Protein AF-A0A514WLX7-F1 (afdb_monomer)

Foldseek 3Di:
DDDDDDDDDDDPDPPDDDDDPDPDDFDADPPPRAGWDWDDKDDPDPFKIKTKIFGPPVVVRDIDIDMHGQAAAQDDDPDDDPVDDHHYDDDDPVNVVVVVPDDDPVDDDPPNPDPDD

Mean predicted aligned error: 14.22 Å

pLDDT: mean 78.41, std 17.16, range [42.72, 95.69]

Structure (mmCIF, N/CA/C/O backbone):
data_AF-A0A514WLX7-F1
#
_entry.id   AF-A0A514WLX7-F1
#
loop_
_atom_site.group_PDB
_atom_site.id
_atom_site.type_symbol
_atom_site.label_atom_id
_atom_site.label_alt_id
_atom_site.label_comp_id
_atom_site.label_asym_id
_atom_site.label_entity_id
_atom_site.label_seq_id
_atom_site.pdbx_PDB_ins_code
_atom_site.Cartn_x
_atom_site.Cartn_y
_atom_site.Cartn_z
_atom_site.occupancy
_atom_site.B_iso_or_equiv
_atom_site.auth_seq_id
_atom_site.auth_comp_id
_atom_site.auth_asym_id
_atom_site.auth_atom_id
_atom_site.pdbx_PDB_model_num
ATOM 1 N N . MET A 1 1 ? -31.588 -24.608 -35.555 1.00 44.69 1 MET A N 1
ATOM 2 C CA . MET A 1 1 ? -30.196 -24.871 -35.136 1.00 44.69 1 MET A CA 1
ATOM 3 C C . MET A 1 1 ? -29.948 -24.140 -33.826 1.00 44.69 1 MET A C 1
ATOM 5 O O . MET A 1 1 ? -29.994 -22.920 -33.820 1.00 44.69 1 MET A O 1
ATOM 9 N N . ASN A 1 2 ? -29.810 -24.872 -32.720 1.00 45.75 2 ASN A N 1
ATOM 10 C CA . ASN A 1 2 ? -29.724 -24.320 -31.366 1.00 45.75 2 ASN A CA 1
ATOM 11 C C . ASN A 1 2 ? -28.250 -24.336 -30.926 1.00 45.75 2 ASN A C 1
ATOM 13 O O . ASN A 1 2 ? -27.686 -25.413 -30.753 1.00 45.75 2 ASN A O 1
ATOM 17 N N . MET A 1 3 ? -27.612 -23.169 -30.821 1.00 49.94 3 MET A N 1
ATOM 18 C CA . MET A 1 3 ? -26.214 -23.027 -30.389 1.00 49.94 3 MET A CA 1
ATOM 19 C C . MET A 1 3 ? -26.198 -22.782 -28.877 1.00 49.94 3 MET A C 1
ATOM 21 O O . MET A 1 3 ? -26.211 -21.640 -28.425 1.00 49.94 3 MET A O 1
ATOM 25 N N . GLN A 1 4 ? -26.232 -23.853 -28.084 1.00 49.59 4 GLN A N 1
ATOM 26 C CA . GLN A 1 4 ? -25.988 -23.756 -26.645 1.00 49.59 4 GLN A CA 1
ATOM 27 C C . GLN A 1 4 ? -24.484 -23.563 -26.425 1.00 49.59 4 GLN A C 1
ATOM 29 O O . GLN A 1 4 ? -23.698 -24.485 -26.624 1.00 49.59 4 GLN A O 1
ATOM 34 N N . ALA A 1 5 ? -24.081 -22.350 -26.046 1.00 49.97 5 ALA A N 1
ATOM 35 C CA . ALA A 1 5 ? -22.734 -22.078 -25.569 1.00 49.97 5 ALA A CA 1
ATOM 36 C C . ALA A 1 5 ? -22.598 -22.641 -24.147 1.00 49.97 5 ALA A C 1
ATOM 38 O O . ALA A 1 5 ? -23.098 -22.068 -23.180 1.00 49.97 5 ALA A O 1
ATOM 39 N N . SER A 1 6 ? -21.960 -23.802 -24.033 1.00 47.25 6 SER A N 1
ATOM 40 C CA . SER A 1 6 ? -21.577 -24.397 -22.757 1.00 47.25 6 SER A CA 1
ATOM 41 C C . SER A 1 6 ? -20.450 -23.566 -22.137 1.00 47.25 6 SER A C 1
ATOM 43 O O . SER A 1 6 ? -19.324 -23.571 -22.628 1.00 47.25 6 SER A O 1
ATOM 45 N N . ILE A 1 7 ? -20.758 -22.826 -21.072 1.00 48.69 7 ILE A N 1
ATOM 46 C CA . ILE A 1 7 ? -19.761 -22.138 -20.243 1.00 48.69 7 ILE A CA 1
ATOM 47 C C . ILE A 1 7 ? -18.987 -23.223 -19.472 1.00 48.69 7 ILE A C 1
ATOM 49 O O . ILE A 1 7 ? -19.624 -24.005 -18.761 1.00 48.69 7 ILE A O 1
ATOM 53 N N . PRO A 1 8 ? -17.653 -23.333 -19.615 1.00 53.97 8 PRO A N 1
ATOM 54 C CA . PRO A 1 8 ? -16.881 -24.319 -18.869 1.00 53.97 8 PRO A CA 1
ATOM 55 C C . PRO A 1 8 ? -16.891 -23.990 -17.365 1.00 53.97 8 PRO A C 1
ATOM 57 O O . PRO A 1 8 ? -16.939 -22.812 -16.998 1.00 53.97 8 PRO A O 1
ATOM 60 N N . PRO A 1 9 ? -16.856 -25.008 -16.485 1.00 44.50 9 PRO A N 1
ATOM 61 C CA . PRO A 1 9 ? -16.864 -24.796 -15.044 1.00 44.50 9 PRO A CA 1
ATOM 62 C C . PRO A 1 9 ? -15.609 -24.040 -14.602 1.00 44.50 9 PRO A C 1
ATOM 64 O O . PRO A 1 9 ? -14.510 -24.295 -15.100 1.00 44.50 9 PRO A O 1
ATOM 67 N N . ALA A 1 10 ? -15.808 -23.105 -13.670 1.00 55.62 10 ALA A N 1
ATOM 68 C CA . ALA A 1 10 ? -14.760 -22.320 -13.036 1.00 55.62 10 ALA A CA 1
ATOM 69 C C . ALA A 1 10 ? -13.660 -23.253 -12.521 1.00 55.62 10 ALA A C 1
ATOM 71 O O . ALA A 1 10 ? -13.886 -24.065 -11.628 1.00 55.62 10 ALA A O 1
ATOM 72 N N . GLN A 1 11 ? -12.484 -23.167 -13.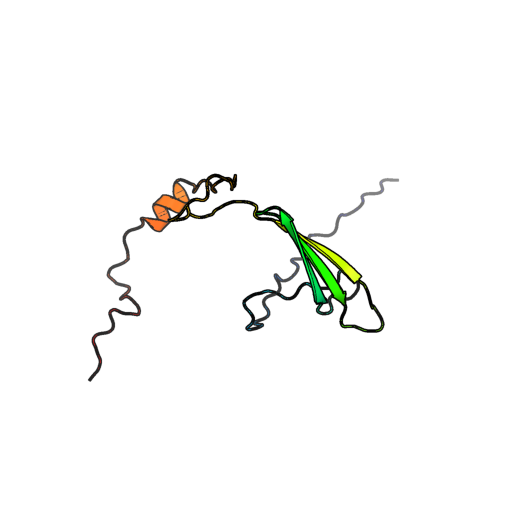134 1.00 46.69 11 GLN A N 1
ATOM 73 C CA . GLN A 1 11 ? -11.298 -23.831 -12.626 1.00 46.69 11 GLN A CA 1
ATOM 74 C C . GLN A 1 11 ? -10.831 -23.032 -11.409 1.00 46.69 11 GLN A C 1
ATOM 76 O O . GLN A 1 11 ? -10.555 -21.837 -11.535 1.00 46.69 11 GLN A O 1
ATOM 81 N N . ASP A 1 12 ? -10.783 -23.685 -10.247 1.00 50.25 12 ASP A N 1
ATOM 82 C CA . ASP A 1 12 ? -10.122 -23.183 -9.045 1.00 50.25 12 ASP A CA 1
ATOM 83 C C . ASP A 1 12 ? -8.670 -22.846 -9.394 1.00 50.25 12 ASP A C 1
ATOM 85 O O . ASP A 1 12 ? -7.804 -23.719 -9.493 1.00 50.25 12 ASP A O 1
ATOM 89 N N . VAL A 1 13 ? -8.410 -21.563 -9.640 1.00 49.19 13 VAL A N 1
ATOM 90 C CA . VAL A 1 13 ? -7.047 -21.056 -9.743 1.00 49.19 13 VAL A CA 1
ATOM 91 C C . VAL A 1 13 ? -6.441 -21.222 -8.353 1.00 49.19 13 VAL A C 1
ATOM 93 O O . VAL A 1 13 ? -7.015 -20.693 -7.396 1.00 49.19 13 VAL A O 1
ATOM 96 N N . PRO A 1 14 ? -5.313 -21.938 -8.202 1.00 42.72 14 PRO A N 1
ATOM 97 C CA . PRO A 1 14 ? -4.653 -22.049 -6.915 1.00 42.72 14 PRO A CA 1
ATOM 98 C C . PRO A 1 14 ? -4.389 -20.638 -6.391 1.00 42.72 14 PRO A C 1
ATOM 100 O O . PRO A 1 14 ? -3.696 -19.850 -7.040 1.00 42.72 14 PRO A O 1
ATOM 103 N N . LEU A 1 15 ? -4.977 -20.303 -5.238 1.00 53.22 15 LEU A N 1
ATOM 104 C CA . LEU A 1 15 ? -4.576 -19.139 -4.458 1.00 53.22 15 LEU A CA 1
ATOM 105 C C . LEU A 1 15 ? -3.086 -19.326 -4.192 1.00 53.22 15 LEU A C 1
ATOM 107 O O . LEU A 1 15 ? -2.708 -20.228 -3.454 1.00 53.22 15 LEU A O 1
ATOM 111 N N . VAL A 1 16 ? -2.271 -18.547 -4.899 1.00 51.28 16 VAL A N 1
ATOM 112 C CA . VAL A 1 16 ? -0.813 -18.648 -4.944 1.00 51.28 16 VAL A CA 1
ATOM 113 C C . VAL A 1 16 ? -0.274 -18.626 -3.512 1.00 51.28 16 VAL A C 1
ATOM 115 O O . VAL A 1 16 ? -0.162 -17.570 -2.893 1.00 51.28 16 VAL A O 1
ATOM 118 N N . ALA A 1 17 ? -0.010 -19.810 -2.969 1.00 49.72 17 ALA A N 1
ATOM 119 C CA . ALA A 1 17 ? 0.720 -20.007 -1.736 1.00 49.72 17 ALA A CA 1
ATOM 120 C C . ALA A 1 17 ? 2.173 -20.218 -2.148 1.00 49.72 17 ALA A C 1
ATOM 122 O O . ALA A 1 17 ? 2.566 -21.329 -2.483 1.00 49.72 17 ALA A O 1
ATOM 123 N N . ASP A 1 18 ? 2.939 -19.133 -2.184 1.00 43.47 18 ASP A N 1
ATOM 124 C CA . ASP A 1 18 ? 4.390 -19.211 -2.272 1.00 43.47 18 ASP A CA 1
ATOM 125 C C . ASP A 1 18 ? 4.985 -18.326 -1.178 1.00 43.47 18 ASP A C 1
ATOM 127 O O . ASP A 1 18 ? 4.933 -17.093 -1.230 1.00 43.47 18 ASP A O 1
ATOM 131 N N . ASP A 1 19 ? 5.526 -19.012 -0.176 1.00 48.59 19 ASP A N 1
ATOM 132 C CA . ASP A 1 19 ? 6.416 -18.553 0.881 1.00 48.59 19 ASP A CA 1
ATOM 133 C C . ASP A 1 19 ? 7.618 -17.741 0.346 1.00 48.59 19 ASP A C 1
ATOM 135 O O . ASP A 1 19 ? 8.744 -18.232 0.270 1.00 48.59 19 ASP A O 1
ATOM 139 N N . ASP A 1 20 ? 7.424 -16.464 0.005 1.00 46.56 20 ASP A N 1
ATOM 140 C CA . ASP A 1 20 ? 8.528 -15.509 -0.169 1.00 46.56 20 ASP A CA 1
ATOM 141 C C . ASP A 1 20 ? 8.547 -14.566 1.038 1.00 46.56 20 ASP A C 1
ATOM 143 O O . ASP A 1 20 ? 7.654 -13.743 1.245 1.00 46.56 20 ASP A O 1
ATOM 147 N N . VAL A 1 21 ? 9.578 -14.730 1.869 1.00 48.12 21 VAL A N 1
ATOM 148 C CA . VAL A 1 21 ? 9.856 -14.003 3.117 1.00 48.12 21 VAL A CA 1
ATOM 149 C C . VAL A 1 21 ? 10.242 -12.545 2.819 1.00 48.12 21 VAL A C 1
ATOM 151 O O . VAL A 1 21 ? 11.334 -12.063 3.111 1.00 48.12 21 VAL A O 1
ATOM 154 N N . SER A 1 22 ? 9.312 -11.800 2.234 1.00 50.62 22 SER A N 1
ATOM 155 C CA 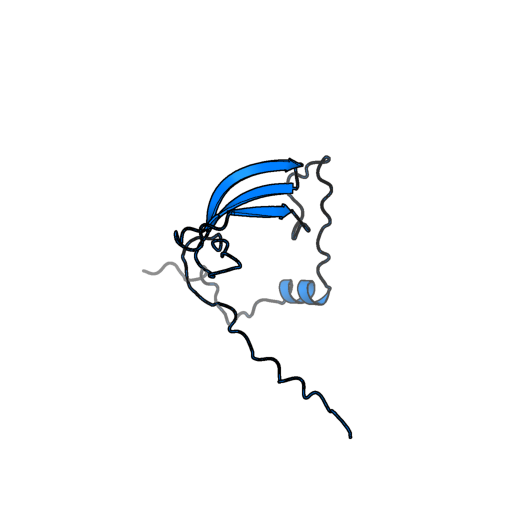. SER A 1 22 ? 9.292 -10.349 2.208 1.00 50.62 22 SER A CA 1
ATOM 156 C C . SER A 1 22 ? 7.843 -9.933 2.396 1.00 50.62 22 SER A C 1
ATOM 158 O O . SER A 1 22 ? 6.982 -10.263 1.592 1.00 50.62 22 SER A O 1
ATOM 160 N N . ARG A 1 23 ? 7.549 -9.211 3.482 1.00 56.06 23 ARG A N 1
ATOM 161 C CA . ARG A 1 23 ? 6.186 -8.823 3.908 1.00 56.06 23 ARG A CA 1
ATOM 162 C C . ARG A 1 23 ? 5.397 -7.978 2.882 1.00 56.06 23 ARG A C 1
ATOM 164 O O . ARG A 1 23 ? 4.288 -7.550 3.176 1.00 56.06 23 ARG A O 1
ATOM 171 N N . PHE A 1 24 ? 5.956 -7.738 1.697 1.00 57.06 24 PHE A N 1
ATOM 172 C CA . PHE A 1 24 ? 5.295 -7.154 0.539 1.00 57.06 24 PHE A CA 1
ATOM 173 C C . PHE A 1 24 ? 5.348 -8.145 -0.622 1.00 57.06 24 PHE A C 1
ATOM 175 O O . PHE A 1 24 ? 6.416 -8.356 -1.197 1.00 57.06 24 PHE A O 1
ATOM 182 N N . ALA A 1 25 ? 4.195 -8.701 -1.001 1.00 63.94 25 ALA A N 1
ATOM 183 C CA . ALA A 1 25 ? 4.077 -9.476 -2.229 1.00 63.94 25 ALA A CA 1
ATOM 184 C C . ALA A 1 25 ? 4.608 -8.632 -3.410 1.00 63.94 25 ALA A C 1
ATOM 186 O O . ALA A 1 25 ? 4.126 -7.512 -3.627 1.00 63.94 25 ALA A O 1
ATOM 187 N N . PRO A 1 26 ? 5.627 -9.098 -4.155 1.00 72.94 26 PRO A N 1
ATOM 188 C CA . PRO A 1 26 ? 6.140 -8.352 -5.293 1.00 72.94 26 PRO A CA 1
ATOM 189 C C . PRO A 1 26 ? 5.044 -8.244 -6.356 1.00 72.94 26 PRO A C 1
ATOM 191 O O . PRO A 1 26 ? 4.444 -9.248 -6.737 1.00 72.94 26 PRO A O 1
ATOM 194 N N . MET A 1 27 ? 4.794 -7.031 -6.858 1.00 87.62 27 MET A N 1
ATOM 195 C CA . MET A 1 27 ? 3.856 -6.835 -7.966 1.00 87.62 27 MET A CA 1
ATOM 196 C C . MET A 1 27 ? 4.293 -7.687 -9.161 1.00 87.62 27 MET A C 1
ATOM 198 O O . MET A 1 27 ? 5.479 -7.720 -9.500 1.00 87.62 27 MET A O 1
ATOM 202 N N . ARG A 1 28 ? 3.342 -8.369 -9.798 1.00 92.00 28 ARG A N 1
ATOM 203 C CA . ARG A 1 28 ? 3.591 -9.212 -10.972 1.00 92.00 28 ARG A CA 1
ATOM 204 C C . ARG A 1 28 ? 3.180 -8.497 -12.249 1.00 92.00 28 ARG A C 1
ATOM 206 O O . ARG A 1 28 ? 2.273 -7.666 -12.253 1.00 92.00 28 ARG A O 1
ATOM 213 N N . CYS A 1 29 ? 3.902 -8.775 -13.327 1.00 93.44 29 CYS A N 1
ATOM 214 C CA . CYS A 1 29 ? 3.609 -8.201 -14.632 1.00 93.44 29 CYS A CA 1
ATOM 215 C C . CYS A 1 29 ? 2.357 -8.859 -15.244 1.00 93.44 29 CYS A C 1
ATOM 217 O O . CYS A 1 29 ? 2.340 -10.082 -15.360 1.00 93.44 29 CYS A O 1
ATOM 219 N N . PRO A 1 30 ? 1.372 -8.092 -15.747 1.00 91.88 30 PRO A N 1
ATOM 220 C CA . PRO A 1 30 ? 0.149 -8.656 -16.332 1.00 91.88 30 PRO A CA 1
ATOM 221 C C . PRO A 1 30 ? 0.378 -9.441 -17.636 1.00 91.88 30 PRO A C 1
ATOM 223 O O . PRO A 1 30 ? -0.514 -10.153 -18.082 1.00 91.88 30 PRO A O 1
ATOM 226 N N . HIS A 1 31 ? 1.551 -9.311 -18.267 1.00 92.38 31 HIS A N 1
ATOM 227 C CA . HIS A 1 31 ? 1.853 -9.970 -19.543 1.00 92.38 31 HIS A CA 1
ATOM 228 C C . HIS A 1 31 ? 2.621 -11.286 -19.407 1.00 92.38 31 HIS A C 1
ATOM 230 O O . HIS A 1 31 ? 2.458 -12.173 -20.234 1.00 92.38 31 HIS A O 1
ATOM 236 N N . CYS A 1 32 ? 3.507 -11.396 -18.417 1.00 92.38 32 CYS A N 1
ATOM 237 C CA . CYS A 1 32 ? 4.450 -12.519 -18.315 1.00 92.38 32 CYS A CA 1
ATOM 238 C C . CYS A 1 32 ? 4.573 -13.085 -16.898 1.00 92.38 32 CYS A C 1
ATOM 240 O O . CYS A 1 32 ? 5.460 -13.898 -16.654 1.00 92.38 32 CYS A O 1
ATOM 242 N N . ASP A 1 33 ? 3.771 -12.577 -15.957 1.00 90.12 33 ASP A N 1
ATOM 243 C CA . ASP A 1 33 ? 3.754 -12.914 -14.527 1.00 90.12 33 ASP A CA 1
ATOM 244 C C . ASP A 1 33 ? 5.103 -12.796 -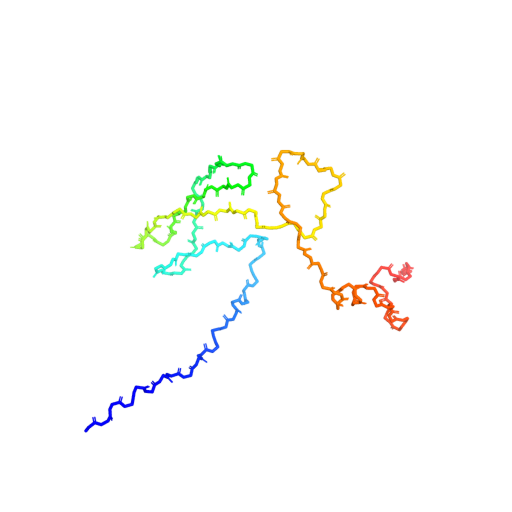13.785 1.00 90.12 33 ASP A C 1
ATOM 246 O O . ASP A 1 33 ? 5.232 -13.072 -12.593 1.00 90.12 33 ASP A O 1
ATOM 250 N N . SER A 1 34 ? 6.134 -12.304 -14.473 1.00 91.44 34 SER A N 1
ATOM 251 C CA . SER A 1 34 ? 7.454 -12.082 -13.902 1.00 91.44 34 SER A CA 1
ATOM 252 C C . SER A 1 34 ? 7.410 -10.954 -12.872 1.00 91.44 34 SER A C 1
ATOM 254 O O . SER A 1 34 ? 6.611 -10.014 -12.981 1.00 91.44 34 SER A O 1
ATOM 256 N N . ARG A 1 35 ? 8.308 -11.026 -11.882 1.00 91.06 35 ARG A N 1
ATOM 257 C CA . ARG A 1 35 ? 8.415 -10.020 -10.816 1.00 91.06 35 ARG A CA 1
ATOM 258 C C . ARG A 1 35 ? 8.633 -8.618 -11.400 1.00 91.06 35 ARG A C 1
ATOM 260 O O . ARG A 1 35 ? 9.386 -8.418 -12.354 1.00 91.06 35 ARG A O 1
ATOM 267 N N . ALA A 1 36 ? 7.994 -7.627 -10.795 1.00 92.06 36 ALA A N 1
ATOM 268 C CA . ALA A 1 36 ? 8.186 -6.223 -11.117 1.00 92.06 36 ALA A CA 1
ATOM 269 C C . ALA A 1 36 ? 9.184 -5.565 -10.167 1.00 92.06 36 ALA A C 1
ATOM 271 O O . ALA A 1 36 ? 9.176 -5.804 -8.960 1.00 92.06 36 ALA A O 1
ATOM 272 N N . ARG A 1 37 ? 9.990 -4.646 -10.695 1.00 91.81 37 ARG A N 1
ATOM 273 C CA . ARG A 1 37 ? 10.835 -3.752 -9.909 1.00 91.81 37 ARG A CA 1
ATOM 274 C C . ARG A 1 37 ? 10.161 -2.391 -9.774 1.00 91.81 37 ARG A C 1
ATOM 276 O O . ARG A 1 37 ? 9.863 -1.748 -10.778 1.00 91.81 37 ARG A O 1
ATOM 283 N N . ASN A 1 38 ? 9.977 -1.929 -8.539 1.00 93.19 38 ASN A N 1
ATOM 284 C CA . ASN A 1 38 ? 9.584 -0.546 -8.269 1.00 93.19 38 ASN A CA 1
ATOM 285 C C . ASN A 1 38 ? 10.732 0.395 -8.674 1.00 93.19 38 ASN A C 1
ATOM 287 O O . ASN A 1 38 ? 11.875 0.207 -8.249 1.00 93.19 38 ASN A O 1
ATOM 291 N N . ARG A 1 39 ? 10.437 1.383 -9.520 1.00 93.62 39 ARG A N 1
ATOM 292 C CA . ARG A 1 39 ? 11.402 2.387 -9.986 1.00 93.62 39 ARG A CA 1
ATOM 293 C C . ARG A 1 39 ? 11.279 3.687 -9.224 1.00 93.62 39 ARG A C 1
ATOM 295 O O . ARG A 1 39 ? 12.283 4.280 -8.838 1.00 93.62 39 ARG A O 1
ATOM 302 N N . THR A 1 40 ? 10.058 4.152 -9.031 1.00 92.31 40 THR A N 1
ATOM 303 C CA . THR A 1 40 ? 9.783 5.428 -8.383 1.00 92.31 40 THR A CA 1
ATOM 304 C C . THR A 1 40 ? 8.388 5.377 -7.806 1.00 92.31 40 THR A C 1
ATOM 306 O O . THR A 1 40 ? 7.500 4.703 -8.323 1.00 92.31 40 THR A O 1
ATOM 309 N N . SER A 1 41 ? 8.181 6.122 -6.733 1.00 93.12 41 SER A N 1
ATOM 310 C CA . SER A 1 41 ? 6.853 6.317 -6.184 1.00 93.12 41 SER A CA 1
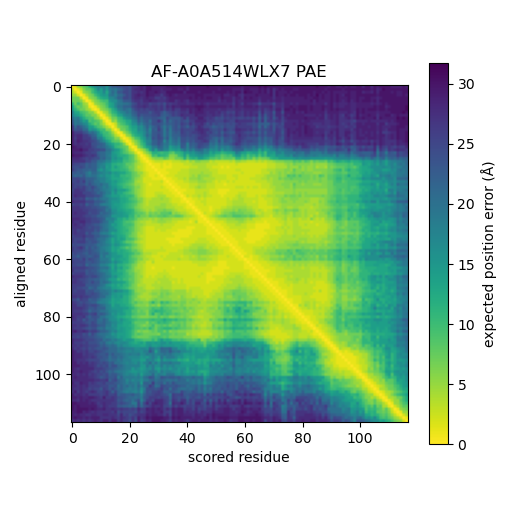ATOM 311 C C . SER A 1 41 ? 6.656 7.780 -5.835 1.00 93.12 41 SER A C 1
ATOM 313 O O . SER A 1 41 ? 7.587 8.445 -5.381 1.00 93.12 41 SER A O 1
ATOM 315 N N . LYS A 1 42 ? 5.445 8.271 -6.066 1.00 94.25 42 LYS A N 1
ATOM 316 C CA . LYS A 1 42 ? 5.052 9.653 -5.841 1.00 94.25 42 LYS A CA 1
ATOM 317 C C . LYS A 1 42 ? 3.830 9.667 -4.938 1.00 94.25 42 LYS A C 1
ATOM 319 O O . LYS A 1 42 ? 2.818 9.045 -5.245 1.00 94.25 42 LYS A O 1
ATOM 324 N N . THR A 1 43 ? 3.924 10.377 -3.823 1.00 93.50 43 THR A N 1
ATOM 325 C CA . THR A 1 43 ? 2.761 10.649 -2.977 1.00 93.50 43 THR A CA 1
ATOM 326 C C . THR A 1 43 ? 1.921 11.723 -3.656 1.00 93.50 43 THR A C 1
ATOM 328 O O . THR A 1 43 ? 2.426 12.812 -3.928 1.00 93.50 43 THR A O 1
ATOM 331 N N . VAL A 1 44 ? 0.667 11.405 -3.970 1.00 91.25 44 VAL A N 1
ATOM 332 C CA . VAL A 1 44 ? -0.264 12.333 -4.627 1.00 91.25 44 VAL A CA 1
ATOM 333 C C . VAL A 1 44 ? -1.127 13.031 -3.583 1.00 91.25 44 VAL A C 1
ATOM 335 O O . VAL A 1 44 ? -1.262 14.249 -3.611 1.00 91.25 44 VAL A O 1
ATOM 338 N N . THR A 1 45 ? -1.655 12.276 -2.618 1.00 89.12 45 THR A N 1
ATOM 339 C CA . THR A 1 45 ? -2.370 12.803 -1.447 1.00 89.12 45 THR A CA 1
ATOM 340 C C . THR A 1 45 ? -1.903 12.069 -0.190 1.00 89.12 45 THR A C 1
ATOM 342 O O . THR A 1 45 ? -1.175 11.082 -0.278 1.00 89.12 45 THR A O 1
ATOM 345 N N . GLY A 1 46 ? -2.333 12.509 0.997 1.00 86.69 46 GLY A N 1
ATOM 346 C CA . GLY A 1 46 ? -2.015 11.805 2.247 1.00 86.69 46 GLY A CA 1
ATOM 347 C C . GLY A 1 46 ? -2.483 10.341 2.283 1.00 86.69 46 GLY A C 1
ATOM 348 O O . GLY A 1 46 ? -1.944 9.561 3.057 1.00 86.69 46 GLY A O 1
ATOM 349 N N . GLN A 1 47 ? -3.442 9.969 1.425 1.00 91.00 47 GLN A N 1
ATOM 350 C CA . GLN A 1 47 ? -4.056 8.638 1.361 1.00 91.00 47 GLN A CA 1
ATOM 351 C C . GLN A 1 47 ? -3.885 7.962 -0.012 1.00 91.00 47 GLN A C 1
ATOM 353 O O . GLN A 1 47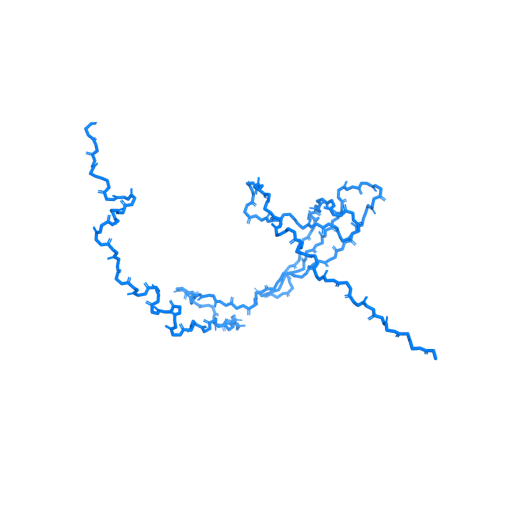 ? -4.492 6.928 -0.283 1.00 91.00 47 GLN A O 1
ATOM 358 N N . HIS A 1 48 ? -3.086 8.541 -0.909 1.00 93.50 48 HIS A N 1
ATOM 359 C CA . HIS A 1 48 ? -2.880 7.994 -2.244 1.00 93.50 48 HIS A CA 1
ATOM 360 C C . HIS A 1 48 ? -1.435 8.171 -2.709 1.00 93.50 48 HIS A C 1
ATOM 362 O O . HIS A 1 48 ? -0.881 9.276 -2.717 1.00 93.50 48 HIS A O 1
ATOM 368 N N . ARG A 1 49 ? -0.838 7.067 -3.157 1.00 94.75 49 ARG A N 1
ATOM 369 C CA . ARG A 1 49 ? 0.503 7.010 -3.727 1.00 94.75 49 ARG A CA 1
ATOM 370 C C . ARG A 1 49 ? 0.469 6.333 -5.090 1.00 94.75 49 ARG A C 1
ATOM 372 O O . ARG A 1 49 ? -0.053 5.234 -5.237 1.00 94.75 49 ARG A O 1
ATOM 379 N N . GLU A 1 50 ? 1.087 6.963 -6.073 1.00 95.69 50 GLU A N 1
ATOM 380 C CA . GLU A 1 50 ? 1.367 6.349 -7.366 1.00 95.69 50 GLU A CA 1
ATOM 381 C C . GLU A 1 50 ? 2.722 5.649 -7.309 1.00 95.69 50 GLU A C 1
ATOM 383 O O . GLU A 1 50 ? 3.700 6.190 -6.783 1.00 95.69 50 GLU A O 1
ATOM 388 N N . VAL A 1 51 ? 2.799 4.444 -7.860 1.00 94.75 51 VAL A N 1
ATOM 389 C CA . VAL A 1 51 ? 4.022 3.646 -7.913 1.00 94.75 51 VAL A CA 1
ATOM 390 C C . VAL A 1 51 ? 4.266 3.204 -9.346 1.00 94.75 51 VAL A C 1
ATOM 392 O O . VAL A 1 51 ? 3.383 2.649 -9.993 1.00 94.75 51 VAL A O 1
ATOM 395 N N . PHE A 1 52 ? 5.472 3.448 -9.844 1.00 94.94 52 PHE A N 1
ATOM 396 C CA . PHE A 1 52 ? 5.892 3.079 -11.188 1.00 94.94 52 PHE A CA 1
ATOM 397 C C . PHE A 1 52 ? 6.732 1.808 -11.132 1.00 94.94 52 PHE A C 1
ATOM 399 O O . PHE A 1 52 ? 7.756 1.744 -10.443 1.00 94.94 52 PHE A O 1
ATOM 406 N N . TYR A 1 53 ? 6.299 0.803 -11.879 1.00 94.88 53 TYR A N 1
ATOM 407 C CA . TYR A 1 53 ? 6.895 -0.521 -11.939 1.00 94.88 53 TYR A CA 1
ATOM 408 C C . TYR A 1 53 ? 7.456 -0.806 -13.323 1.00 94.88 53 TYR A C 1
ATOM 410 O O . TYR A 1 53 ? 6.904 -0.374 -14.331 1.00 94.88 53 TYR A O 1
ATOM 418 N N . GLN A 1 54 ? 8.531 -1.586 -13.358 1.00 94.94 54 GLN A N 1
ATOM 419 C CA . GLN A 1 54 ? 9.109 -2.128 -14.578 1.00 94.94 54 GLN A CA 1
ATOM 420 C C . GLN A 1 54 ? 9.304 -3.635 -14.432 1.00 94.94 54 GLN A C 1
ATOM 422 O O . GLN A 1 54 ? 9.836 -4.102 -13.424 1.00 94.94 54 GLN A O 1
ATOM 427 N N . CYS A 1 55 ? 8.903 -4.394 -15.445 1.00 94.75 55 CYS A N 1
ATOM 428 C CA . CYS A 1 55 ? 9.127 -5.830 -15.515 1.00 94.75 55 CYS A CA 1
ATOM 429 C C . CYS A 1 55 ? 10.631 -6.145 -15.518 1.00 94.75 55 CYS A C 1
ATOM 431 O O . CYS A 1 55 ? 11.407 -5.487 -16.213 1.00 94.75 55 CYS A O 1
ATOM 433 N N . THR A 1 56 ? 11.054 -7.151 -14.750 1.00 93.38 56 THR A N 1
ATOM 434 C CA . THR A 1 56 ? 12.452 -7.612 -14.754 1.00 93.38 56 THR A CA 1
ATOM 435 C C . THR A 1 56 ? 12.773 -8.520 -15.939 1.00 93.38 56 THR A C 1
ATOM 437 O O . THR A 1 56 ? 13.939 -8.640 -16.311 1.00 93.38 56 THR A O 1
ATOM 440 N N . PHE A 1 57 ? 11.759 -9.140 -16.551 1.00 94.50 57 PHE A N 1
ATOM 441 C CA . PHE A 1 57 ? 11.936 -9.969 -17.735 1.00 94.50 57 PHE A CA 1
ATOM 442 C C . PHE A 1 57 ? 12.167 -9.081 -18.960 1.00 94.50 57 PHE A C 1
ATOM 444 O O . PHE A 1 57 ? 11.242 -8.448 -19.472 1.00 94.50 57 PHE A O 1
ATOM 451 N N . ILE A 1 58 ? 13.423 -9.032 -19.413 1.00 92.62 58 ILE A N 1
ATOM 452 C CA . ILE A 1 58 ? 13.903 -8.135 -20.476 1.00 92.62 58 ILE A CA 1
ATOM 453 C C . ILE A 1 58 ? 13.066 -8.233 -21.764 1.00 92.62 58 ILE A C 1
ATOM 455 O O . ILE A 1 58 ? 12.708 -7.179 -22.284 1.00 92.62 58 ILE A O 1
ATOM 459 N N . PRO A 1 59 ? 12.685 -9.429 -22.263 1.00 95.00 59 PRO A N 1
ATOM 460 C CA . PRO A 1 59 ? 11.864 -9.529 -23.471 1.00 95.00 59 PRO A CA 1
ATOM 461 C C . PRO A 1 59 ? 10.459 -8.936 -23.318 1.00 95.00 59 PRO A C 1
ATOM 463 O O . PRO A 1 59 ? 9.889 -8.470 -24.296 1.00 95.00 59 PRO A O 1
ATOM 466 N N . CYS A 1 60 ? 9.899 -8.940 -22.105 1.00 94.44 60 CYS A N 1
ATOM 467 C CA . CYS A 1 60 ? 8.628 -8.273 -21.836 1.00 94.44 60 CYS A CA 1
ATOM 468 C C . CYS A 1 60 ? 8.831 -6.762 -21.690 1.00 94.44 60 CYS A C 1
ATOM 470 O O . CYS A 1 60 ? 8.119 -5.983 -22.318 1.00 94.44 60 CYS A O 1
ATOM 472 N N . GLY A 1 61 ? 9.771 -6.334 -20.837 1.00 92.00 61 GLY A N 1
ATOM 473 C CA . GLY A 1 61 ? 10.135 -4.923 -20.641 1.00 92.00 61 GLY A CA 1
ATOM 474 C C . GLY A 1 61 ? 8.993 -3.996 -20.191 1.00 92.00 61 GLY A C 1
ATOM 475 O O . GLY A 1 61 ? 9.193 -2.786 -20.066 1.00 92.00 61 GLY A O 1
ATOM 476 N N . HIS A 1 62 ? 7.799 -4.542 -19.939 1.00 95.38 62 HIS A N 1
ATOM 477 C CA . HIS A 1 62 ? 6.590 -3.774 -19.691 1.00 95.38 62 HIS A CA 1
ATOM 478 C C . HIS A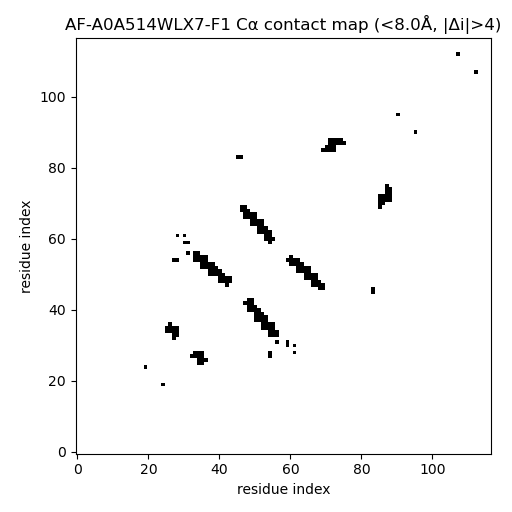 1 62 ? 6.751 -2.866 -18.473 1.00 95.38 62 HIS A C 1
ATOM 480 O O . HIS A 1 62 ? 7.301 -3.265 -17.444 1.00 95.38 62 HIS A O 1
ATOM 486 N N . THR A 1 63 ? 6.257 -1.639 -18.592 1.00 94.94 63 THR A N 1
ATOM 487 C CA . THR A 1 63 ? 6.338 -0.612 -17.553 1.00 94.94 63 THR A CA 1
ATOM 488 C C . THR A 1 63 ? 4.938 -0.072 -17.305 1.00 94.94 63 THR A C 1
ATOM 490 O O . THR A 1 63 ? 4.223 0.236 -18.255 1.00 94.94 63 THR A O 1
ATOM 493 N N . TRP A 1 64 ? 4.540 0.034 -16.039 1.00 95.19 64 TRP A N 1
ATOM 494 C CA . TRP A 1 64 ? 3.187 0.440 -15.660 1.00 95.19 64 TRP A CA 1
ATOM 495 C C . TRP A 1 64 ? 3.170 1.280 -14.387 1.00 95.19 64 TRP A C 1
ATOM 497 O O . TRP A 1 64 ? 4.127 1.303 -13.612 1.00 95.19 64 TRP A O 1
ATOM 507 N N . ARG A 1 65 ? 2.046 1.963 -14.166 1.00 94.88 65 ARG A N 1
ATOM 508 C CA . ARG A 1 65 ? 1.736 2.682 -12.929 1.00 94.88 65 ARG A CA 1
ATOM 509 C C . ARG A 1 65 ? 0.676 1.905 -12.155 1.00 94.88 65 ARG A C 1
ATOM 511 O O . ARG A 1 65 ? -0.355 1.558 -12.723 1.00 94.88 65 ARG A O 1
ATOM 518 N N . ALA A 1 66 ? 0.901 1.696 -10.865 1.00 93.31 66 ALA A N 1
ATOM 519 C CA . ALA A 1 66 ? -0.099 1.213 -9.924 1.00 93.31 66 ALA A CA 1
ATOM 520 C C . ALA A 1 66 ? -0.453 2.312 -8.914 1.00 93.31 66 ALA A C 1
ATOM 522 O O . ALA A 1 66 ? 0.384 3.148 -8.567 1.00 93.31 66 ALA A O 1
ATOM 523 N N . SER A 1 67 ? -1.690 2.284 -8.435 1.00 94.19 67 SER A N 1
ATOM 524 C CA . SER A 1 67 ? -2.189 3.190 -7.405 1.00 94.19 67 SER A CA 1
ATOM 525 C C . SER A 1 67 ? -2.301 2.438 -6.087 1.00 94.19 67 SER A C 1
ATOM 527 O O . SER A 1 67 ? -3.036 1.462 -6.000 1.00 94.19 67 SER A O 1
ATOM 529 N N . LEU A 1 68 ? -1.581 2.898 -5.068 1.00 92.31 68 LEU A N 1
ATOM 530 C CA . LEU A 1 68 ? -1.740 2.461 -3.688 1.00 92.31 68 LEU A CA 1
ATOM 531 C C . LEU A 1 68 ? -2.646 3.468 -2.976 1.00 92.31 68 LEU A C 1
ATOM 533 O O . LEU A 1 68 ? -2.343 4.665 -2.945 1.00 92.31 68 LEU A O 1
ATOM 537 N N . VAL A 1 69 ? -3.769 2.992 -2.454 1.00 93.31 69 VAL A N 1
ATOM 538 C CA . VAL A 1 69 ? -4.792 3.802 -1.783 1.00 93.31 69 VAL A CA 1
ATOM 539 C C . VAL A 1 69 ? -5.095 3.168 -0.430 1.00 93.31 69 VAL A C 1
ATOM 541 O O . VAL A 1 69 ? -5.008 1.951 -0.283 1.00 93.31 69 VAL A O 1
ATOM 544 N N . TYR A 1 70 ? -5.394 3.997 0.566 1.00 91.75 70 TYR A N 1
ATOM 545 C CA . TYR A 1 70 ? -5.945 3.531 1.835 1.00 91.75 70 TYR A CA 1
ATOM 546 C C . TYR A 1 70 ? -7.463 3.420 1.670 1.00 91.75 70 TYR A C 1
ATOM 548 O O . TYR A 1 70 ? -8.119 4.438 1.463 1.00 91.75 70 TYR A O 1
ATOM 556 N N . ASP A 1 71 ? -8.009 2.207 1.744 1.00 91.19 71 ASP A N 1
ATOM 557 C CA . ASP A 1 71 ? -9.448 1.984 1.544 1.00 91.19 71 ASP A CA 1
ATOM 558 C C . ASP A 1 71 ? -10.254 2.251 2.823 1.00 91.19 71 ASP A C 1
ATOM 560 O O . ASP A 1 71 ? -11.242 2.983 2.811 1.00 91.19 71 ASP A O 1
ATOM 564 N N . TYR A 1 72 ? -9.827 1.664 3.945 1.00 91.25 72 TYR A N 1
ATOM 565 C CA . TYR A 1 72 ? -10.450 1.841 5.256 1.00 91.25 72 TYR A CA 1
ATOM 566 C C . TYR A 1 72 ? -9.476 1.515 6.395 1.00 91.25 72 TYR A C 1
ATOM 568 O O . TYR A 1 72 ? -8.517 0.757 6.234 1.00 91.25 72 TYR A O 1
ATOM 576 N N . GLY A 1 73 ? -9.737 2.066 7.579 1.00 90.50 73 GLY A N 1
ATOM 577 C CA . GLY A 1 73 ? -9.056 1.690 8.813 1.00 90.50 73 GLY A CA 1
ATOM 578 C C . GLY A 1 73 ? -9.701 0.456 9.440 1.00 90.50 73 GLY A C 1
ATOM 579 O O . GLY A 1 73 ? -10.922 0.358 9.521 1.00 90.50 73 GLY A O 1
ATOM 580 N N . ILE A 1 74 ? -8.890 -0.496 9.898 1.00 89.56 74 ILE A N 1
ATOM 581 C CA . ILE A 1 74 ? -9.382 -1.689 10.612 1.00 89.56 74 ILE A CA 1
ATOM 582 C C . ILE A 1 74 ? -9.614 -1.368 12.097 1.00 89.56 74 ILE A C 1
ATOM 584 O O . ILE A 1 74 ? -10.580 -1.825 12.697 1.00 89.56 74 ILE A O 1
ATOM 588 N N . VAL A 1 75 ? -8.736 -0.549 12.679 1.00 86.31 75 VAL A N 1
ATOM 589 C CA . VAL A 1 75 ? -8.776 -0.082 14.070 1.00 86.31 75 VAL A CA 1
ATOM 590 C C . VAL A 1 75 ? -8.480 1.422 14.060 1.00 86.31 75 VAL A C 1
ATOM 592 O O . VAL A 1 75 ? -7.674 1.867 13.235 1.00 86.31 75 VAL A O 1
ATOM 595 N N . PRO A 1 76 ? -9.111 2.228 14.933 1.00 87.50 76 PRO A N 1
ATOM 596 C CA . PRO A 1 76 ? -8.778 3.643 15.056 1.00 87.50 76 PRO A CA 1
ATOM 597 C C . PRO A 1 76 ? -7.318 3.851 15.482 1.00 87.50 76 PRO A C 1
ATOM 599 O O . PRO A 1 76 ? -6.773 3.116 16.303 1.00 87.50 76 PRO A O 1
ATOM 602 N N . SER A 1 77 ? -6.685 4.898 14.949 1.00 87.44 77 SER A N 1
ATOM 603 C CA . SER A 1 77 ? -5.360 5.325 15.410 1.00 87.44 77 SER A CA 1
ATOM 604 C C . SER A 1 77 ? -5.438 5.854 16.845 1.00 87.44 77 SER A C 1
ATOM 606 O O . SER A 1 77 ? -6.340 6.626 17.166 1.00 87.44 77 SER A O 1
ATOM 608 N N . GLY A 1 78 ? -4.448 5.527 17.681 1.00 90.38 78 GLY A N 1
ATOM 609 C CA . GLY A 1 78 ? -4.284 6.147 19.005 1.00 90.38 78 GLY A CA 1
ATOM 610 C C . GLY A 1 78 ? -3.909 7.635 18.945 1.00 90.38 78 GLY A C 1
ATOM 611 O O . GLY A 1 78 ? -3.985 8.332 19.950 1.00 90.38 78 GLY A O 1
ATOM 612 N N . ILE A 1 79 ? -3.514 8.125 17.765 1.00 93.62 79 ILE A N 1
ATOM 613 C CA . ILE A 1 79 ? -3.205 9.531 17.487 1.00 93.62 79 ILE A CA 1
ATOM 614 C C . ILE A 1 79 ? -3.861 9.885 16.139 1.00 93.62 79 ILE A C 1
ATOM 616 O O . ILE A 1 79 ? -3.219 9.769 15.088 1.00 93.62 79 ILE A O 1
ATOM 620 N N . PRO A 1 80 ? -5.166 10.213 16.113 1.00 87.75 80 PRO A N 1
ATOM 621 C CA . PRO A 1 80 ? -5.868 10.510 14.870 1.00 87.75 80 PRO A CA 1
ATOM 622 C C . PRO A 1 80 ? -5.415 11.856 14.293 1.00 87.75 80 PRO A C 1
ATOM 624 O O . PRO A 1 80 ? -5.332 12.861 14.997 1.00 87.75 80 PRO A O 1
ATOM 627 N N . ASN A 1 81 ? -5.140 11.888 12.988 1.00 88.62 81 ASN A N 1
ATOM 628 C CA . ASN A 1 81 ? -4.868 13.130 12.269 1.00 88.62 81 ASN A CA 1
ATOM 629 C C . ASN A 1 81 ? -6.191 13.692 11.718 1.00 88.62 81 ASN A C 1
ATOM 631 O O . ASN A 1 81 ? -6.792 13.036 10.868 1.00 88.62 81 ASN A O 1
ATOM 635 N N . PRO A 1 82 ? -6.624 14.906 12.109 1.00 86.38 82 PRO A N 1
ATOM 636 C CA . PRO A 1 82 ? -7.903 15.475 11.672 1.00 86.38 82 PRO A CA 1
ATOM 637 C C . PRO A 1 82 ? -7.969 15.791 10.170 1.00 86.38 82 PRO A C 1
ATOM 639 O O . PRO A 1 82 ? -9.043 16.065 9.650 1.00 86.38 82 PRO A O 1
ATOM 642 N N . LYS A 1 83 ? -6.833 15.780 9.459 1.00 88.62 83 LYS A N 1
ATOM 643 C CA . LYS A 1 83 ? -6.783 15.966 7.998 1.00 88.62 83 LYS A CA 1
ATOM 644 C C . LYS A 1 83 ? -7.026 14.672 7.214 1.00 88.62 83 LYS A C 1
ATOM 646 O O . LYS A 1 83 ? -7.079 14.721 5.988 1.00 88.62 83 LYS A O 1
ATOM 651 N N . VAL A 1 84 ? -7.078 13.525 7.892 1.00 87.19 84 VAL A N 1
ATOM 652 C CA . VAL A 1 84 ? -7.271 12.213 7.270 1.00 87.19 84 VAL A CA 1
ATOM 653 C C . VAL A 1 84 ? -8.732 11.823 7.421 1.00 87.19 84 VAL A C 1
ATOM 655 O O . VAL A 1 84 ? -9.203 11.607 8.533 1.00 87.19 84 VAL A O 1
ATOM 658 N N . ASP A 1 85 ? -9.420 11.723 6.290 1.00 85.12 85 ASP A N 1
ATOM 659 C CA . ASP A 1 85 ? -10.784 11.210 6.210 1.00 85.12 85 ASP A CA 1
ATOM 660 C C . ASP A 1 85 ? -10.726 9.787 5.642 1.00 85.12 85 ASP A C 1
ATOM 662 O O . ASP A 1 85 ? -10.653 9.601 4.425 1.00 85.12 85 ASP A O 1
ATOM 666 N N . LEU A 1 86 ? -10.623 8.798 6.536 1.00 88.69 86 LEU A N 1
ATOM 667 C CA . LEU A 1 86 ? -10.585 7.374 6.202 1.00 88.69 86 LEU A CA 1
ATOM 668 C C . LEU A 1 86 ? -11.725 6.667 6.947 1.00 88.69 86 LEU A C 1
ATOM 670 O O . LEU A 1 86 ? -11.751 6.723 8.183 1.00 88.69 86 LEU A O 1
ATOM 674 N N . PRO A 1 87 ? -12.647 5.976 6.254 1.00 89.38 87 PRO A N 1
ATOM 675 C CA . PRO A 1 87 ? -13.715 5.254 6.926 1.00 89.38 87 PRO A CA 1
ATOM 676 C C . PRO A 1 87 ? -13.141 4.107 7.763 1.00 89.38 87 PRO A C 1
ATOM 678 O O . PRO A 1 87 ? -12.167 3.462 7.378 1.00 89.38 87 PRO A O 1
ATOM 681 N N . LEU A 1 88 ? -13.757 3.825 8.910 1.00 89.69 88 LEU A N 1
ATOM 682 C CA . LEU A 1 88 ? -13.445 2.636 9.701 1.00 89.69 88 LEU A CA 1
ATOM 683 C C . LEU A 1 88 ? -14.309 1.466 9.230 1.00 89.69 88 LEU A C 1
ATOM 685 O O . LEU A 1 88 ? -15.521 1.616 9.056 1.00 89.69 88 LEU A O 1
ATOM 689 N N . LYS A 1 89 ? -13.699 0.289 9.060 1.00 86.62 89 LYS A N 1
ATOM 690 C CA . LYS A 1 89 ? -14.444 -0.942 8.794 1.00 86.62 89 LYS A CA 1
ATOM 691 C C . LYS A 1 89 ? -15.344 -1.228 9.988 1.00 86.62 89 LYS A C 1
ATOM 693 O O . LYS A 1 89 ? -14.877 -1.347 11.120 1.00 86.62 89 LYS A O 1
ATOM 698 N N . GLN A 1 90 ? -16.638 -1.365 9.726 1.00 77.94 90 GLN A N 1
ATOM 699 C CA . GLN A 1 90 ? -17.577 -1.822 10.736 1.00 77.94 90 GLN A CA 1
ATOM 700 C C . GLN A 1 90 ? -17.336 -3.311 10.977 1.00 77.94 90 GLN A C 1
ATOM 702 O O . GLN A 1 90 ? -17.510 -4.127 10.073 1.00 77.94 90 GLN A O 1
ATOM 707 N N . MET A 1 91 ? -16.903 -3.653 12.188 1.00 76.19 91 MET A N 1
ATOM 708 C CA . MET A 1 91 ? -16.835 -5.045 12.613 1.00 76.19 91 MET A CA 1
ATOM 709 C C . MET A 1 91 ? -18.263 -5.559 12.789 1.00 76.19 91 MET A C 1
ATOM 711 O O . MET A 1 91 ? -19.094 -4.924 13.446 1.00 76.19 91 MET A O 1
ATOM 715 N N . THR A 1 92 ? -18.568 -6.699 12.183 1.00 82.31 92 THR A N 1
ATOM 716 C CA . THR A 1 92 ? -19.867 -7.341 12.363 1.00 82.31 92 THR A CA 1
ATOM 717 C C . THR A 1 92 ? -20.007 -7.839 13.801 1.00 82.31 92 THR A C 1
ATOM 719 O O . THR A 1 92 ? -19.030 -8.154 14.483 1.00 82.31 92 THR A O 1
ATOM 722 N N . ARG A 1 93 ? -21.251 -7.960 14.279 1.00 75.25 93 ARG A N 1
ATOM 723 C CA . ARG A 1 93 ? -21.531 -8.508 15.615 1.00 75.25 93 ARG A CA 1
ATOM 724 C C . ARG A 1 93 ? -20.904 -9.895 15.808 1.00 75.25 93 ARG A C 1
ATOM 726 O O . ARG A 1 93 ? -20.463 -10.200 16.907 1.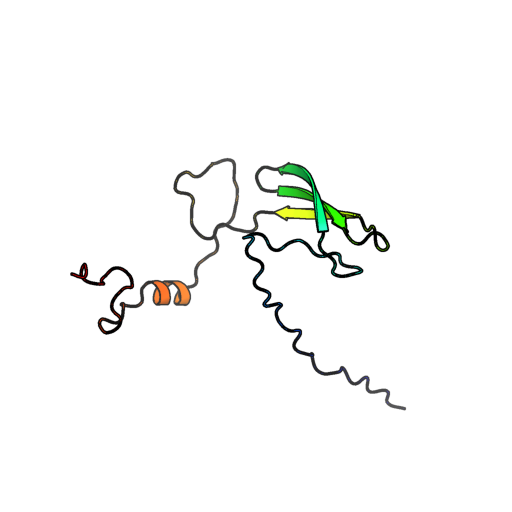00 75.25 93 ARG A O 1
ATOM 733 N N . GLN A 1 94 ? -20.890 -10.729 14.768 1.00 74.31 94 GLN A N 1
ATOM 734 C CA . GLN A 1 94 ? -20.335 -12.084 14.826 1.00 74.31 94 GLN A CA 1
ATOM 735 C C . GLN A 1 94 ? -18.816 -12.063 15.012 1.00 74.31 94 GLN A C 1
ATOM 737 O O . GLN A 1 94 ? -18.330 -12.705 15.936 1.00 74.31 94 GLN A O 1
ATOM 742 N N . GLU A 1 95 ? -18.098 -11.258 14.223 1.00 80.69 95 GLU A N 1
ATOM 743 C CA . GLU A 1 95 ? -16.649 -11.060 14.380 1.00 80.69 95 GLU A CA 1
ATOM 744 C C . GLU A 1 95 ? -16.312 -10.534 15.785 1.00 80.69 95 GLU A C 1
ATOM 746 O O . GLU A 1 95 ? -15.398 -11.032 16.437 1.00 80.69 95 GLU A O 1
ATOM 751 N N . ALA A 1 96 ? -17.096 -9.581 16.300 1.00 79.06 96 ALA A N 1
ATOM 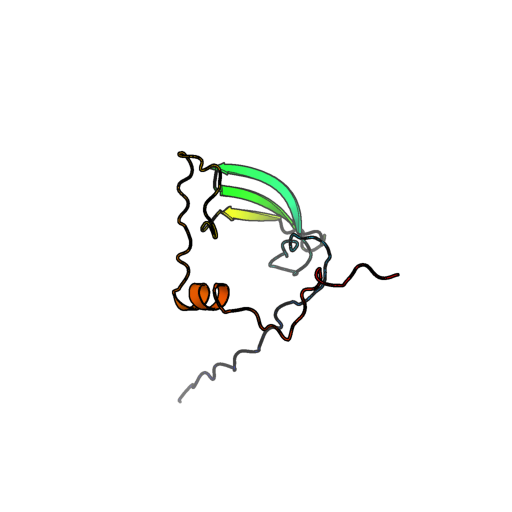752 C CA . ALA A 1 96 ? -16.897 -9.052 17.648 1.00 79.06 96 ALA A CA 1
ATOM 753 C C . ALA A 1 96 ? -17.124 -10.115 18.738 1.00 79.06 96 ALA A C 1
ATOM 755 O O . ALA A 1 96 ? -16.361 -10.194 19.698 1.00 79.06 96 ALA A O 1
ATOM 756 N N . LEU A 1 97 ? -18.164 -10.944 18.598 1.00 84.06 97 LEU A N 1
ATOM 757 C CA . LEU A 1 97 ? -18.454 -12.037 19.531 1.00 84.06 97 LEU A CA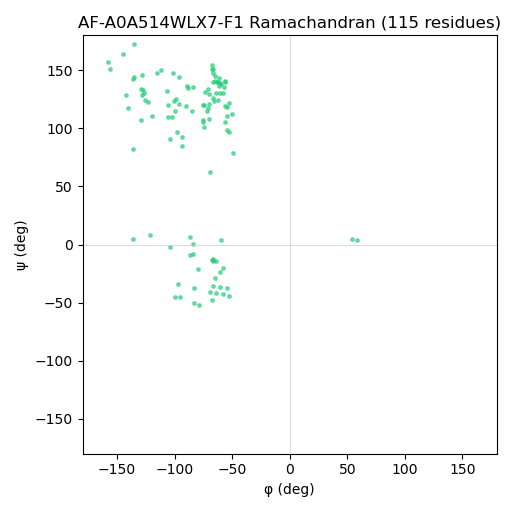 1
ATOM 758 C C . LEU A 1 97 ? -17.379 -13.127 19.501 1.00 84.06 97 LEU A C 1
ATOM 760 O O . LEU A 1 97 ? -17.082 -13.703 20.542 1.00 84.06 97 LEU A O 1
ATOM 764 N N . GLU A 1 98 ? -16.801 -13.405 18.335 1.00 82.19 98 GLU A N 1
ATOM 765 C CA . GLU A 1 98 ? -15.715 -14.373 18.192 1.00 82.19 98 GLU A CA 1
ATOM 766 C C . GLU A 1 98 ? -14.421 -13.876 18.842 1.00 82.19 98 GLU A C 1
ATOM 768 O O . GLU A 1 98 ? -13.784 -14.624 19.580 1.00 82.19 98 GLU A O 1
ATOM 773 N N . VAL A 1 99 ? -14.092 -12.590 18.681 1.00 80.75 99 VAL A N 1
ATOM 774 C CA . VAL A 1 99 ? -12.986 -11.943 19.411 1.00 80.75 99 VAL A CA 1
ATOM 775 C C . VAL A 1 99 ? -13.206 -11.988 20.928 1.00 80.75 99 VAL A C 1
ATOM 777 O O . VAL A 1 99 ? -12.257 -12.167 21.687 1.00 80.75 99 VAL A O 1
ATOM 780 N N . LEU A 1 100 ? -14.455 -11.842 21.380 1.00 82.50 100 LEU A N 1
ATOM 781 C CA . LEU A 1 100 ? -14.840 -11.891 22.795 1.00 82.50 100 LEU A CA 1
ATOM 782 C C . LEU A 1 100 ? -15.059 -13.316 23.325 1.00 82.50 100 LEU A C 1
ATOM 784 O O . LEU A 1 100 ? -15.431 -13.476 24.492 1.00 82.50 100 LEU A O 1
ATOM 788 N N . ARG A 1 101 ? -14.879 -14.354 22.497 1.00 84.06 101 ARG A N 1
ATOM 789 C CA . ARG A 1 101 ? -15.135 -15.735 22.906 1.00 84.06 101 ARG A CA 1
ATOM 790 C C . ARG A 1 101 ? -14.215 -16.095 24.081 1.00 84.06 101 ARG A C 1
ATOM 792 O O . ARG A 1 101 ? -13.008 -15.867 23.990 1.00 84.06 101 ARG A O 1
ATOM 799 N N . PRO A 1 102 ? -14.749 -16.661 25.179 1.00 79.88 102 PRO A N 1
ATOM 800 C CA . PRO A 1 102 ? -13.922 -17.069 26.306 1.00 79.88 102 PRO A CA 1
ATOM 801 C C . PRO A 1 102 ? -12.864 -18.076 25.841 1.00 79.88 102 PRO A C 1
ATOM 803 O O . PRO A 1 102 ? -13.185 -19.034 25.133 1.00 79.88 102 PRO A O 1
ATOM 806 N N . ARG A 1 103 ? -11.605 -17.824 26.220 1.00 72.19 103 ARG A N 1
ATOM 807 C CA . ARG A 1 103 ? -10.475 -18.715 25.931 1.00 72.19 103 ARG A CA 1
ATOM 808 C C . ARG A 1 103 ? -10.716 -20.081 26.571 1.00 72.19 103 ARG A C 1
ATOM 810 O O . ARG A 1 103 ? -11.201 -20.157 27.699 1.00 72.19 103 ARG A O 1
ATOM 817 N N . ASP A 1 104 ? -10.372 -21.141 25.845 1.00 79.56 104 ASP A N 1
ATOM 818 C CA . ASP A 1 104 ? -10.459 -22.508 26.350 1.00 79.56 104 ASP A CA 1
ATOM 819 C C . ASP A 1 104 ? -9.366 -22.732 27.413 1.00 79.56 104 ASP A C 1
ATOM 821 O O . ASP A 1 104 ? -8.183 -22.645 27.080 1.00 79.56 104 ASP A O 1
ATOM 825 N N . PRO A 1 105 ? -9.721 -23.026 28.676 1.00 74.06 105 PRO A N 1
ATOM 826 C CA . PRO A 1 105 ? -8.743 -23.262 29.737 1.00 74.06 105 PRO A CA 1
ATOM 827 C C . PRO A 1 105 ? -7.865 -24.503 29.501 1.00 74.06 105 PRO A C 1
ATOM 829 O O . PRO A 1 105 ? -6.859 -24.665 30.186 1.00 74.06 105 PRO A O 1
ATOM 832 N N . SER A 1 106 ? -8.226 -25.385 28.560 1.00 80.81 106 SER A N 1
ATOM 833 C CA . SER A 1 106 ? -7.426 -26.552 28.170 1.00 80.81 106 SER A CA 1
ATOM 834 C C . SER A 1 106 ? -6.369 -26.263 27.093 1.00 80.81 106 SER A C 1
ATOM 836 O O . SER A 1 106 ? -5.512 -27.114 26.854 1.00 80.81 106 SER A O 1
ATOM 838 N N . GLN A 1 107 ? -6.377 -25.069 26.480 1.00 72.25 107 GLN A N 1
ATOM 839 C CA . GLN A 1 107 ? -5.278 -24.575 25.647 1.00 72.25 107 GLN A CA 1
ATOM 840 C C . GLN A 1 107 ? -4.376 -23.632 26.462 1.00 72.25 107 GLN A C 1
ATOM 842 O O . GLN A 1 107 ? -4.698 -22.448 26.583 1.00 72.25 107 GLN A O 1
ATOM 847 N N . PRO A 1 108 ? -3.248 -24.116 27.019 1.00 71.44 108 PRO A N 1
ATOM 848 C CA . PRO A 1 108 ? -2.257 -23.235 27.634 1.00 71.44 108 PRO A CA 1
ATOM 849 C C . PRO A 1 108 ? -1.673 -22.265 26.593 1.00 71.44 108 PRO A C 1
ATOM 851 O O . PRO A 1 108 ? -1.432 -22.651 25.446 1.00 71.44 108 PRO A O 1
ATOM 854 N N . ASP A 1 109 ? -1.460 -21.003 26.984 1.00 69.94 109 ASP A N 1
ATOM 855 C CA . ASP A 1 109 ? -0.891 -19.973 26.108 1.00 69.94 109 ASP A CA 1
ATOM 856 C C . ASP A 1 109 ? 0.575 -20.307 25.769 1.00 69.94 109 ASP A C 1
ATOM 858 O O . ASP A 1 109 ? 1.301 -20.909 26.564 1.00 69.94 109 ASP A O 1
ATOM 862 N N . MET A 1 110 ? 1.046 -19.877 24.596 1.00 65.69 110 MET A N 1
ATOM 863 C CA . MET A 1 110 ? 2.426 -20.099 24.138 1.00 65.69 110 MET A CA 1
ATOM 864 C C . MET A 1 110 ? 3.461 -19.464 25.090 1.00 65.69 110 MET A C 1
ATOM 866 O O . MET A 1 110 ? 4.608 -19.906 25.135 1.00 65.69 110 MET A O 1
ATOM 870 N N . PHE A 1 111 ? 3.048 -18.450 25.862 1.00 68.19 111 PHE A N 1
ATOM 871 C CA . PHE A 1 111 ? 3.867 -17.737 26.851 1.00 68.19 111 PHE A CA 1
ATOM 872 C C . PHE A 1 111 ? 3.571 -18.115 28.313 1.00 68.19 111 PHE A C 1
ATOM 874 O O . PHE A 1 111 ? 4.273 -17.635 29.199 1.00 68.19 111 PHE A O 1
ATOM 881 N N . ASP A 1 112 ? 2.592 -18.991 28.566 1.00 68.81 112 ASP A N 1
ATOM 882 C CA . ASP A 1 112 ? 2.297 -19.539 29.902 1.00 68.81 112 ASP A CA 1
ATOM 883 C C . ASP A 1 112 ? 3.147 -20.782 30.218 1.00 68.81 112 ASP A C 1
ATOM 885 O O . ASP A 1 112 ? 2.953 -21.438 31.245 1.00 68.81 112 ASP A O 1
ATOM 889 N N . ALA A 1 113 ? 4.106 -21.123 29.345 1.00 67.69 113 ALA A N 1
ATOM 890 C CA . ALA A 1 113 ? 5.100 -22.137 29.648 1.00 67.69 113 ALA A CA 1
ATOM 891 C C . ALA A 1 113 ? 5.830 -21.729 30.943 1.00 67.69 113 ALA A C 1
ATOM 893 O O . ALA A 1 113 ? 6.451 -20.659 30.975 1.00 67.69 113 ALA A O 1
ATOM 894 N N . PRO A 1 114 ? 5.767 -22.540 32.017 1.00 65.44 114 PRO A N 1
ATOM 895 C CA . PRO A 1 114 ? 6.536 -22.250 33.215 1.00 65.44 114 PRO A CA 1
ATOM 896 C C . PRO A 1 114 ? 8.012 -22.143 32.813 1.00 65.44 114 PRO A C 1
ATOM 898 O O . PRO A 1 114 ? 8.449 -22.929 31.965 1.00 65.44 114 PRO A O 1
ATOM 901 N N . PRO A 1 115 ? 8.782 -21.185 33.365 1.00 62.56 115 PRO A N 1
ATOM 902 C CA . PRO A 1 115 ? 10.203 -21.085 33.069 1.00 62.56 115 PRO A CA 1
ATOM 903 C C . PRO A 1 115 ? 10.848 -22.440 33.373 1.00 62.56 115 PRO A C 1
ATOM 905 O O . PRO A 1 115 ? 10.877 -22.883 34.521 1.00 62.56 115 PRO A O 1
ATOM 908 N N . GLY A 1 116 ? 11.265 -23.134 32.313 1.00 65.56 116 GLY A N 1
ATOM 909 C CA . GLY A 1 116 ? 11.898 -24.439 32.408 1.00 65.56 116 GLY A CA 1
ATOM 910 C C . GLY A 1 116 ? 13.234 -24.336 33.137 1.00 65.56 116 GLY A C 1
ATOM 911 O O . GLY A 1 116 ? 13.963 -23.358 32.964 1.00 65.56 116 GLY A O 1
ATOM 912 N N . HIS A 1 117 ? 13.491 -25.349 33.961 1.00 54.78 117 HIS A N 1
ATOM 913 C CA . HIS A 1 117 ? 14.763 -25.657 34.612 1.00 54.78 117 HIS A CA 1
ATOM 914 C C . HIS A 1 117 ? 15.935 -25.775 33.633 1.00 54.78 117 HIS A C 1
ATOM 916 O O . HIS A 1 117 ? 15.714 -26.275 32.506 1.00 54.78 117 HIS A O 1
#

Secondary structure (DSSP, 8-state):
------PPP-----------SSSSPPPBPTTT-PBEEEEEEEEEETTEEEEEEEESSTTT--EEEEEEE---BSS--SS--TT---PBP---HHHHHHHTSPPPTTS--TT-S----

Solvent-accessible surface area (backbone atoms only — not comparable to full-atom values): 8022 Å² total; per-residue (Å²): 138,86,86,80,82,81,76,77,79,87,74,84,71,77,78,84,83,71,96,62,99,46,103,62,83,69,55,59,32,96,88,72,64,38,56,37,43,81,76,51,73,46,77,77,48,101,56,32,31,41,35,34,33,32,34,65,49,70,93,70,53,50,69,51,77,48,78,50,66,72,81,57,36,82,64,84,63,98,74,74,58,91,90,62,91,66,54,66,55,81,78,50,72,64,61,54,51,58,74,64,47,81,77,60,88,86,61,78,52,94,81,66,61,71,87,75,132

Sequence (117 aa):
MNMQASIPPAQDVPLVADDDVSRFAPMRCPHCDSRARNRTSKTVTGQHREVFYQCTFIPCGHTWRASLVYDYGIVPSGIPNPKVDLPLKQMTRQEALEVLRPRDPSQPDMFDAPPGH

Nearest PDB structures (foldseek):
  2oc3-assembly1_A  TM=7.506E-01  e=2.599E+00  Homo sapiens
  2i1y-assembly1_A  TM=6.142E-01  e=2.599E+00  Homo sapiens
  2qep-assembly2_B  TM=4.194E-01  e=1.175E+00  Homo sapiens
  4gfu-assembly1_A  TM=4.588E-01  e=1.249E+00  Homo sapiens
  2qep-assembly1_A  TM=4.872E-01  e=1.595E+00  Homo sapiens

Radius of gyration: 23.18 Å; Cα contacts (8 Å, |Δi|>4): 111; chains: 1; bounding box: 45×42×70 Å